Protein AF-A0A9D5RT70-F1 (afdb_monomer_lite)

Radius of gyration: 23.47 Å; chains: 1; bounding box: 45×26×70 Å

Structure (mmCIF, N/CA/C/O backbone):
data_AF-A0A9D5RT70-F1
#
_entry.id   AF-A0A9D5RT70-F1
#
loop_
_atom_site.group_PDB
_atom_site.id
_atom_site.type_symbol
_atom_site.label_atom_id
_atom_site.label_alt_id
_atom_site.label_comp_id
_atom_site.label_asym_id
_atom_site.label_entity_id
_atom_site.label_seq_id
_atom_site.pdbx_PDB_ins_code
_atom_site.Cartn_x
_atom_site.Cartn_y
_atom_site.Cartn_z
_atom_site.occupancy
_atom_site.B_iso_or_equiv
_atom_site.auth_seq_id
_atom_site.auth_comp_id
_atom_site.auth_asym_id
_atom_site.auth_atom_id
_atom_site.pdbx_PDB_model_num
ATOM 1 N N . MET A 1 1 ? 20.066 -14.235 -25.074 1.00 55.31 1 MET A N 1
ATOM 2 C CA . MET A 1 1 ? 19.508 -12.937 -24.618 1.00 55.31 1 MET A CA 1
ATOM 3 C C . MET A 1 1 ? 20.690 -12.002 -24.363 1.00 55.31 1 MET A C 1
ATOM 5 O O . MET A 1 1 ? 21.640 -12.472 -23.758 1.00 55.31 1 MET A O 1
ATOM 9 N N . SER A 1 2 ? 20.705 -10.756 -24.865 1.00 78.69 2 SER A N 1
ATOM 10 C CA . SER A 1 2 ? 21.783 -9.792 -24.524 1.00 78.69 2 SER A CA 1
ATOM 11 C C . SER A 1 2 ? 21.760 -9.532 -23.013 1.00 78.69 2 SER A C 1
ATOM 13 O O . SER A 1 2 ? 20.660 -9.410 -22.471 1.00 78.69 2 SER A O 1
ATOM 15 N N . GLY A 1 3 ? 22.919 -9.436 -22.350 1.00 87.50 3 GLY A N 1
ATOM 16 C CA . GLY A 1 3 ? 23.009 -9.183 -20.902 1.00 87.50 3 GLY A CA 1
ATOM 17 C C . GLY A 1 3 ? 22.241 -7.932 -20.451 1.00 87.50 3 GLY A C 1
ATOM 18 O O . GLY A 1 3 ? 21.639 -7.929 -19.383 1.00 87.50 3 GLY A O 1
ATOM 19 N N . GLU A 1 4 ? 22.137 -6.924 -21.319 1.00 87.19 4 GLU A N 1
ATOM 20 C CA . GLU A 1 4 ? 21.344 -5.707 -21.089 1.00 87.19 4 GLU A CA 1
ATOM 21 C C . GLU A 1 4 ? 19.848 -6.002 -20.886 1.00 87.19 4 GLU A C 1
ATOM 23 O O . GLU A 1 4 ? 19.235 -5.481 -19.959 1.00 87.19 4 GLU A O 1
ATOM 28 N N . LYS A 1 5 ? 19.253 -6.898 -21.693 1.00 90.56 5 LYS A N 1
ATOM 29 C CA . LYS A 1 5 ? 17.827 -7.261 -21.557 1.00 90.56 5 LYS A CA 1
ATOM 30 C C . LYS A 1 5 ? 17.550 -7.991 -20.238 1.00 90.56 5 LYS A C 1
ATOM 32 O O . LYS A 1 5 ? 16.460 -7.856 -19.688 1.00 90.56 5 LYS A O 1
ATOM 37 N N . LEU A 1 6 ? 18.527 -8.754 -19.740 1.00 93.12 6 LEU A N 1
ATOM 38 C CA . LEU A 1 6 ? 18.415 -9.467 -18.468 1.00 93.12 6 LEU A CA 1
ATOM 39 C C . LEU A 1 6 ? 18.398 -8.492 -17.283 1.00 93.12 6 LEU A C 1
ATOM 41 O O . LEU A 1 6 ? 17.551 -8.631 -16.406 1.00 93.12 6 LEU A O 1
ATOM 45 N N . ILE A 1 7 ? 19.279 -7.488 -17.277 1.00 94.69 7 ILE A N 1
ATOM 46 C CA . ILE A 1 7 ? 19.335 -6.475 -16.209 1.00 94.69 7 ILE A CA 1
ATOM 47 C C . ILE A 1 7 ? 18.025 -5.682 -16.142 1.00 94.69 7 ILE A C 1
ATOM 49 O O . ILE A 1 7 ? 17.459 -5.544 -15.059 1.00 94.69 7 ILE A O 1
ATOM 53 N N . ILE A 1 8 ? 17.505 -5.246 -17.293 1.00 95.25 8 ILE A N 1
ATOM 54 C CA . ILE A 1 8 ? 16.233 -4.512 -17.397 1.00 95.25 8 ILE A CA 1
ATOM 55 C C . ILE A 1 8 ? 15.067 -5.338 -16.829 1.00 95.25 8 ILE A C 1
ATOM 57 O O . ILE A 1 8 ? 14.236 -4.829 -16.076 1.00 95.25 8 ILE A O 1
ATOM 61 N N . ALA A 1 9 ? 15.021 -6.639 -17.136 1.00 95.12 9 ALA A N 1
ATOM 62 C CA . ALA A 1 9 ? 14.012 -7.538 -16.579 1.00 95.12 9 ALA A CA 1
ATOM 63 C C . ALA A 1 9 ? 14.156 -7.699 -15.059 1.00 95.12 9 ALA A C 1
ATOM 65 O O . ALA A 1 9 ? 13.167 -7.587 -14.337 1.00 95.12 9 ALA A O 1
ATOM 66 N N . ILE A 1 10 ? 15.376 -7.915 -14.559 1.00 96.12 10 ILE A N 1
ATOM 67 C CA . ILE A 1 10 ? 15.638 -8.040 -13.118 1.00 96.12 10 ILE A CA 1
ATOM 68 C C . ILE A 1 10 ? 15.208 -6.769 -12.380 1.00 96.12 10 ILE A C 1
ATOM 70 O O . ILE A 1 10 ? 14.486 -6.860 -11.390 1.00 96.12 10 ILE A O 1
ATOM 74 N N . GLN A 1 11 ? 15.598 -5.591 -12.871 1.00 95.88 11 GLN A N 1
ATOM 75 C CA . GLN A 1 11 ? 15.225 -4.308 -12.271 1.00 95.88 11 GLN A CA 1
ATOM 76 C C . GLN A 1 11 ? 13.708 -4.127 -12.238 1.00 95.88 11 GLN A C 1
ATOM 78 O O . GLN A 1 11 ? 13.159 -3.822 -11.181 1.00 95.88 11 GLN A O 1
ATOM 83 N N . TYR A 1 12 ? 13.019 -4.406 -13.348 1.00 97.56 12 TYR A N 1
ATOM 84 C CA . TYR A 1 12 ? 11.559 -4.378 -13.400 1.00 97.56 12 TYR A CA 1
ATOM 85 C C . TYR A 1 12 ? 10.926 -5.278 -12.328 1.00 97.56 12 TYR A C 1
ATOM 87 O O . TYR A 1 12 ? 10.066 -4.828 -11.568 1.00 97.56 12 TYR A O 1
ATOM 95 N N . HIS A 1 13 ? 11.377 -6.531 -12.217 1.00 97.50 13 HIS A N 1
ATOM 96 C CA . HIS A 1 13 ? 10.849 -7.472 -11.230 1.00 97.50 13 HIS A CA 1
ATOM 97 C C . HIS A 1 13 ? 11.126 -7.037 -9.787 1.00 97.50 13 HIS A C 1
ATOM 99 O O . HIS A 1 13 ? 10.233 -7.136 -8.944 1.00 97.50 13 HIS A O 1
ATOM 105 N N . LEU A 1 14 ? 12.319 -6.509 -9.501 1.00 97.19 14 LEU A N 1
ATOM 106 C CA . LEU A 1 14 ? 12.658 -5.963 -8.185 1.00 97.19 14 LEU A CA 1
ATOM 107 C C . LEU A 1 14 ? 11.752 -4.780 -7.822 1.00 97.19 14 LEU A C 1
ATOM 109 O O . LEU A 1 14 ? 11.215 -4.735 -6.716 1.00 97.19 14 LEU A O 1
ATOM 113 N N . THR A 1 15 ? 11.521 -3.854 -8.755 1.00 96.44 15 THR A N 1
ATOM 114 C CA . THR A 1 15 ? 10.638 -2.701 -8.535 1.00 96.44 15 THR A CA 1
ATOM 115 C C . THR A 1 15 ? 9.186 -3.123 -8.304 1.00 96.44 15 THR A C 1
ATOM 117 O O . THR A 1 15 ? 8.526 -2.595 -7.410 1.00 96.44 15 THR A O 1
ATOM 120 N N . VAL A 1 16 ? 8.683 -4.102 -9.062 1.00 98.06 16 VAL A N 1
ATOM 121 C CA . VAL A 1 16 ? 7.333 -4.654 -8.855 1.00 98.06 16 VAL A CA 1
ATOM 122 C C . VAL A 1 16 ? 7.221 -5.352 -7.498 1.00 98.06 16 VAL A C 1
ATOM 124 O O . VAL A 1 16 ? 6.218 -5.175 -6.808 1.00 98.06 16 VAL A O 1
ATOM 127 N N . SER A 1 17 ? 8.247 -6.103 -7.092 1.00 97.75 17 SER A N 1
ATOM 128 C CA . SER A 1 17 ? 8.297 -6.754 -5.779 1.00 97.75 17 SER A CA 1
ATOM 129 C C . S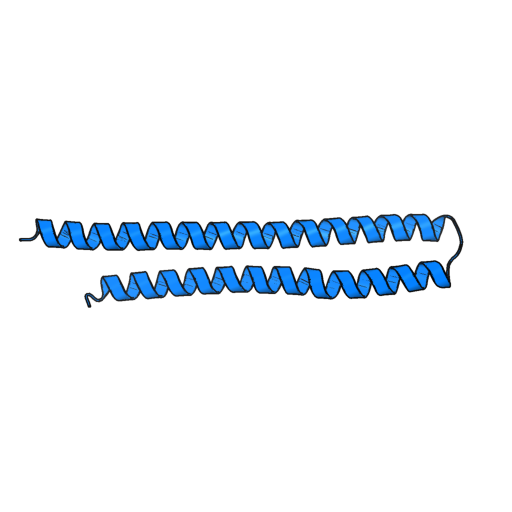ER A 1 17 ? 8.234 -5.732 -4.640 1.00 97.75 17 SER A C 1
ATOM 131 O O . SER A 1 17 ? 7.403 -5.856 -3.742 1.00 97.75 17 SER A O 1
ATOM 133 N N . LEU A 1 18 ? 9.017 -4.652 -4.728 1.00 95.25 18 LEU A N 1
ATOM 134 C CA . LEU A 1 18 ? 8.987 -3.565 -3.746 1.00 95.25 18 LEU A CA 1
ATOM 135 C C . LEU A 1 18 ? 7.606 -2.893 -3.665 1.00 95.25 18 LEU A C 1
ATOM 137 O O . LEU A 1 18 ? 7.112 -2.601 -2.577 1.00 95.25 18 LEU A O 1
ATOM 141 N N . ALA A 1 19 ? 6.945 -2.684 -4.806 1.00 97.56 19 ALA A N 1
ATOM 142 C CA . ALA A 1 19 ? 5.585 -2.154 -4.824 1.00 97.56 19 ALA A CA 1
ATOM 143 C C . ALA A 1 19 ? 4.580 -3.103 -4.144 1.00 97.56 19 ALA A C 1
ATOM 145 O O . ALA A 1 19 ? 3.676 -2.642 -3.452 1.00 97.56 19 ALA A O 1
ATOM 146 N N . ASN A 1 20 ? 4.740 -4.420 -4.292 1.00 97.44 20 ASN A N 1
ATOM 147 C CA . ASN A 1 20 ? 3.892 -5.388 -3.595 1.00 97.44 20 ASN A CA 1
ATOM 148 C C . ASN A 1 20 ? 4.099 -5.345 -2.071 1.00 97.44 20 ASN A C 1
ATOM 150 O O . ASN A 1 20 ? 3.114 -5.373 -1.340 1.00 97.44 20 ASN A O 1
ATOM 154 N N . GLN A 1 21 ? 5.330 -5.154 -1.587 1.00 97.25 21 GLN A N 1
ATOM 155 C CA . GLN A 1 21 ? 5.599 -4.990 -0.148 1.00 97.25 21 GLN A CA 1
ATOM 156 C C . GLN A 1 21 ? 4.895 -3.761 0.451 1.00 97.25 21 GLN A C 1
ATOM 158 O O . GLN A 1 21 ? 4.424 -3.795 1.590 1.00 97.25 21 GLN A O 1
ATOM 163 N N . LEU A 1 22 ? 4.757 -2.672 -0.317 1.00 94.81 22 LEU A N 1
ATOM 164 C CA . LEU A 1 22 ? 3.959 -1.513 0.105 1.00 94.81 22 LEU A CA 1
ATOM 165 C C . LEU A 1 22 ? 2.467 -1.853 0.232 1.00 94.81 22 LEU A C 1
ATOM 167 O O . LEU A 1 22 ? 1.805 -1.366 1.147 1.00 94.81 22 LEU A O 1
ATOM 171 N N . ILE A 1 23 ? 1.935 -2.694 -0.660 1.00 96.69 23 ILE A N 1
ATOM 172 C CA . ILE A 1 23 ? 0.537 -3.153 -0.610 1.00 96.69 23 ILE A CA 1
ATOM 173 C C . ILE A 1 23 ? 0.307 -4.059 0.603 1.00 96.69 23 ILE A C 1
ATOM 175 O O . ILE A 1 23 ? -0.705 -3.914 1.293 1.00 96.69 23 ILE A O 1
ATOM 179 N N . GLU A 1 24 ? 1.243 -4.963 0.882 1.00 96.25 24 GLU A N 1
ATOM 180 C CA . GLU A 1 24 ? 1.216 -5.821 2.070 1.00 96.25 24 GLU A CA 1
ATOM 181 C C . GLU A 1 24 ? 1.254 -4.982 3.348 1.00 96.25 24 GLU A C 1
ATOM 183 O O . GLU A 1 24 ? 0.396 -5.147 4.213 1.00 96.25 24 GLU A O 1
ATOM 188 N N . THR A 1 25 ? 2.157 -4.001 3.424 1.00 94.69 25 THR A N 1
ATOM 189 C CA . THR A 1 25 ? 2.247 -3.065 4.557 1.00 94.69 25 THR A CA 1
ATOM 190 C C . THR A 1 25 ? 0.941 -2.293 4.754 1.00 94.69 25 THR A C 1
ATOM 192 O O . THR A 1 25 ? 0.431 -2.206 5.870 1.00 94.69 25 THR A O 1
ATOM 195 N N . ALA A 1 26 ? 0.356 -1.769 3.673 1.00 94.62 26 ALA A N 1
ATOM 196 C CA . ALA A 1 26 ? -0.926 -1.070 3.730 1.00 94.62 26 ALA A CA 1
ATOM 197 C C . ALA A 1 26 ? -2.053 -1.969 4.262 1.00 94.62 26 ALA A C 1
ATOM 199 O O . ALA A 1 26 ? -2.888 -1.522 5.046 1.00 94.62 26 ALA A O 1
ATOM 200 N N . SER A 1 27 ? -2.062 -3.236 3.845 1.00 94.06 27 SER A N 1
ATOM 201 C CA . SER A 1 27 ? -3.078 -4.211 4.245 1.00 94.06 27 SER A CA 1
ATOM 202 C C . SER A 1 27 ? -2.895 -4.667 5.693 1.00 94.06 27 SER A C 1
ATOM 204 O O . SER A 1 27 ? -3.882 -4.793 6.410 1.00 94.06 27 SER A O 1
ATOM 206 N N . GLY A 1 28 ? -1.653 -4.837 6.152 1.00 91.75 28 GLY A N 1
ATOM 207 C CA . GLY A 1 28 ? -1.350 -5.150 7.549 1.00 91.75 28 GLY A CA 1
ATOM 208 C C . GLY A 1 28 ? -1.788 -4.036 8.499 1.00 91.75 28 GLY A C 1
ATOM 209 O O . GLY A 1 28 ? -2.443 -4.303 9.503 1.00 91.75 28 GLY A O 1
ATOM 210 N N . ILE A 1 29 ? -1.504 -2.779 8.146 1.00 88.50 29 ILE A N 1
ATOM 211 C CA . ILE A 1 29 ? -1.904 -1.618 8.951 1.00 88.50 29 ILE A CA 1
ATOM 212 C C . ILE A 1 29 ? -3.437 -1.495 9.031 1.00 88.50 29 ILE A C 1
ATOM 214 O O . ILE A 1 29 ? -3.966 -1.227 10.107 1.00 88.50 29 ILE A O 1
ATOM 218 N N . GLU A 1 30 ? -4.169 -1.712 7.932 1.00 89.94 30 GLU A N 1
ATOM 219 C CA . GLU A 1 30 ? -5.642 -1.719 7.962 1.00 89.94 30 GLU A CA 1
ATOM 220 C C . GLU A 1 30 ? -6.218 -2.896 8.760 1.00 89.94 30 GLU A C 1
ATOM 222 O O . GLU A 1 30 ? -7.174 -2.712 9.515 1.00 89.94 30 GLU A O 1
ATOM 227 N N . GLY A 1 31 ? -5.646 -4.093 8.614 1.00 85.81 31 GLY A N 1
ATOM 228 C CA . GLY A 1 31 ? -6.117 -5.297 9.298 1.00 85.81 31 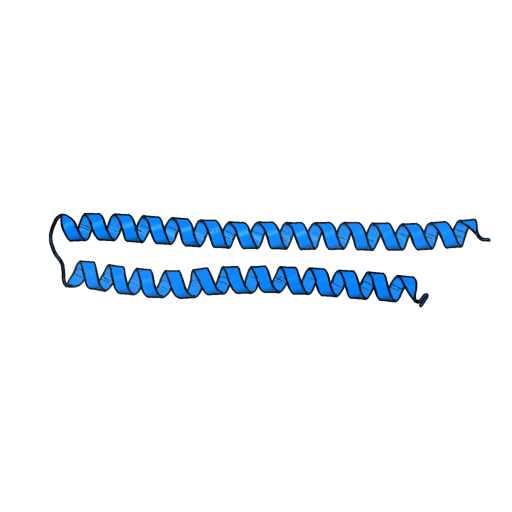GLY A CA 1
ATOM 229 C C . GLY A 1 31 ? -5.981 -5.200 10.816 1.00 85.81 31 GLY A C 1
ATOM 230 O O . GLY A 1 31 ? -6.961 -5.391 11.529 1.00 85.81 31 GLY A O 1
ATOM 231 N N . VAL A 1 32 ? -4.792 -4.832 11.309 1.00 80.81 32 VAL A N 1
ATOM 232 C CA . VAL A 1 32 ? -4.546 -4.655 12.753 1.00 80.81 32 VAL A CA 1
ATOM 233 C C . VAL A 1 32 ? -5.402 -3.519 13.303 1.00 80.81 32 VAL A C 1
ATOM 235 O O . VAL A 1 32 ? -6.086 -3.677 14.311 1.00 80.81 32 VAL A O 1
ATOM 238 N N . SER A 1 33 ? -5.428 -2.384 12.601 1.00 82.12 33 SER A N 1
ATOM 239 C CA . SER A 1 33 ? -6.156 -1.216 13.077 1.00 82.12 33 SER A CA 1
ATOM 240 C C . SER A 1 33 ? -7.662 -1.422 13.129 1.00 82.12 33 SER A C 1
ATOM 242 O O . SER A 1 33 ? -8.280 -0.870 14.028 1.00 82.12 33 SER A O 1
ATOM 244 N N . SER A 1 34 ? -8.272 -2.125 12.173 1.00 84.00 34 SER A N 1
ATOM 245 C CA . SER A 1 34 ? -9.731 -2.298 12.159 1.00 84.00 34 SER A CA 1
ATOM 246 C C . SER A 1 34 ? -10.203 -3.172 13.320 1.00 84.00 34 SER A C 1
ATOM 248 O O . SER A 1 34 ? -11.093 -2.754 14.058 1.00 84.00 34 SER A O 1
ATOM 250 N N . GLY A 1 35 ? -9.548 -4.316 13.546 1.00 87.75 35 GLY A N 1
ATOM 251 C CA . GLY A 1 35 ? -9.894 -5.228 14.640 1.00 87.75 35 GLY A CA 1
ATOM 252 C C . GLY A 1 35 ? -9.723 -4.597 16.024 1.00 87.75 35 GLY A C 1
ATOM 253 O O . GLY A 1 35 ? -10.662 -4.586 16.817 1.00 87.75 35 GLY A O 1
ATOM 254 N N . GLU A 1 36 ? -8.558 -4.001 16.298 1.00 87.25 36 GLU A N 1
ATOM 255 C CA . GLU A 1 36 ? -8.271 -3.405 17.613 1.00 87.25 36 GLU A CA 1
ATOM 256 C C . GLU A 1 36 ? -9.154 -2.181 17.911 1.00 87.25 36 GLU A C 1
ATOM 258 O O . GLU A 1 36 ? -9.595 -1.977 19.048 1.00 87.25 36 GLU A O 1
ATOM 263 N N . ILE A 1 37 ? -9.447 -1.358 16.896 1.00 89.19 37 ILE A N 1
ATOM 264 C CA . ILE A 1 37 ? -10.335 -0.196 17.044 1.00 89.19 37 ILE A CA 1
ATOM 265 C C . ILE A 1 37 ? -11.769 -0.641 17.312 1.00 89.19 37 ILE A C 1
ATOM 267 O O . ILE A 1 37 ? -12.442 -0.042 18.153 1.00 89.19 37 ILE A O 1
ATOM 271 N N . GLU A 1 38 ? -12.252 -1.670 16.620 1.00 89.12 38 GLU A N 1
ATOM 272 C CA . GLU A 1 38 ? -13.603 -2.185 16.822 1.00 89.12 38 GLU A CA 1
ATOM 273 C C . GLU A 1 38 ? -13.768 -2.799 18.219 1.00 89.12 38 GLU A C 1
ATOM 275 O O . GLU A 1 38 ? -14.718 -2.466 18.932 1.00 89.12 38 GLU A O 1
ATOM 280 N N . GLU A 1 39 ? -12.802 -3.599 18.671 1.00 90.94 39 GLU A N 1
ATOM 281 C CA . GLU A 1 39 ? -12.801 -4.172 20.020 1.00 90.94 39 GLU A CA 1
ATOM 282 C C . GLU A 1 39 ? -12.760 -3.085 21.107 1.00 90.94 39 GLU A C 1
ATOM 284 O O . GLU A 1 39 ? -13.540 -3.109 22.070 1.00 90.94 39 GLU A O 1
ATOM 289 N N . THR A 1 40 ? -11.911 -2.070 20.919 1.00 88.31 40 THR A N 1
ATOM 290 C CA . THR A 1 40 ? -11.818 -0.921 21.830 1.00 88.31 40 THR A CA 1
ATOM 291 C C . THR A 1 40 ? -13.137 -0.149 21.879 1.00 88.31 40 THR A C 1
ATOM 293 O O . THR A 1 40 ? -13.620 0.202 22.957 1.00 88.31 40 THR A O 1
ATOM 296 N N . ARG A 1 41 ? -13.761 0.100 20.721 1.00 89.75 41 ARG A N 1
ATOM 297 C CA . ARG A 1 41 ? -15.059 0.780 20.615 1.00 89.75 41 ARG A CA 1
ATOM 298 C C . ARG A 1 41 ? -16.147 0.025 21.373 1.00 89.75 41 ARG A C 1
ATOM 300 O O . ARG A 1 41 ? -16.888 0.641 22.138 1.00 89.75 41 ARG A O 1
ATOM 307 N N . ASN A 1 42 ? -16.222 -1.290 21.185 1.00 89.50 42 ASN A N 1
ATOM 308 C CA . ASN A 1 42 ? -17.206 -2.143 21.847 1.00 89.50 42 ASN A CA 1
ATOM 309 C C . ASN A 1 42 ? -17.015 -2.137 23.369 1.00 89.50 42 ASN A C 1
ATOM 311 O O . ASN A 1 42 ? -17.983 -1.963 24.108 1.00 89.50 42 ASN A O 1
ATOM 315 N N . SER A 1 43 ? -15.766 -2.219 23.832 1.00 89.44 43 SER A N 1
ATOM 316 C CA . SER A 1 43 ? -15.425 -2.171 25.259 1.00 89.44 43 SER A CA 1
ATOM 317 C C . SER A 1 43 ? -15.809 -0.838 25.910 1.00 89.44 43 SER A C 1
ATOM 319 O O . SER A 1 43 ? -16.366 -0.814 27.008 1.00 89.44 43 SER A O 1
ATOM 321 N N . ILE A 1 44 ? -15.566 0.284 25.226 1.00 87.69 44 ILE A N 1
ATOM 322 C CA . ILE A 1 44 ? -15.934 1.617 25.724 1.00 87.69 44 ILE A CA 1
ATOM 323 C C . ILE A 1 44 ? -17.452 1.770 25.800 1.00 87.69 44 ILE A C 1
ATOM 325 O O . ILE A 1 44 ? -17.958 2.226 26.823 1.00 87.69 44 ILE A O 1
ATOM 329 N N . ASN A 1 45 ? -18.176 1.357 24.758 1.00 85.31 45 ASN A N 1
ATOM 330 C CA . ASN A 1 45 ? -19.637 1.426 24.735 1.00 85.31 45 ASN A CA 1
ATOM 331 C C . ASN A 1 45 ? -20.286 0.552 25.820 1.00 85.31 45 ASN A C 1
ATOM 333 O O . ASN A 1 45 ? -21.328 0.921 26.351 1.00 85.31 45 ASN A O 1
ATOM 337 N N . ALA A 1 46 ? -19.684 -0.594 26.151 1.00 86.19 46 ALA A N 1
ATOM 338 C CA . ALA A 1 46 ? -20.214 -1.511 27.157 1.00 86.19 46 ALA A CA 1
ATOM 339 C C . ALA A 1 46 ? -19.955 -1.042 28.600 1.00 86.19 46 ALA A C 1
ATOM 341 O O . ALA A 1 46 ? -20.804 -1.228 29.470 1.00 86.19 46 ALA A O 1
ATOM 342 N N . CYS A 1 47 ? -18.788 -0.445 28.861 1.00 83.94 47 CYS A N 1
ATOM 343 C CA . CYS A 1 47 ? -18.306 -0.217 30.227 1.00 83.94 47 CYS A CA 1
ATOM 344 C C . CYS A 1 47 ? -18.262 1.259 30.644 1.00 83.94 47 CYS A C 1
ATOM 346 O O . CYS A 1 47 ? -18.187 1.541 31.840 1.00 83.94 47 CYS A O 1
ATOM 348 N N . TRP A 1 48 ? -18.283 2.210 29.700 1.00 79.94 48 TRP A N 1
ATOM 349 C CA . TRP A 1 48 ? -18.056 3.624 29.999 1.00 79.94 48 TRP A CA 1
ATOM 350 C C . TRP A 1 48 ? -19.130 4.549 29.415 1.00 79.94 48 TRP A C 1
ATOM 352 O O . TRP A 1 48 ? -19.086 4.974 28.260 1.00 79.94 48 TRP A O 1
ATOM 362 N N . ASN A 1 49 ? -20.065 4.945 30.281 1.00 76.44 49 ASN A N 1
ATOM 363 C CA . ASN A 1 49 ? -21.124 5.901 29.965 1.00 76.44 49 ASN A CA 1
ATOM 364 C C . ASN A 1 49 ? -20.737 7.324 30.422 1.00 76.44 49 ASN A C 1
ATOM 366 O O . ASN A 1 49 ? -20.349 7.516 31.574 1.00 76.44 49 ASN A O 1
ATOM 370 N N . GLY A 1 50 ? -20.840 8.318 29.528 1.00 83.31 50 GLY A N 1
ATOM 371 C CA . GLY A 1 50 ? -20.648 9.749 29.830 1.00 83.31 50 GLY A CA 1
ATOM 372 C C . GLY A 1 50 ? -19.908 10.542 28.739 1.00 83.31 50 GLY A C 1
ATOM 373 O O . GLY A 1 50 ? -19.311 9.974 27.832 1.00 83.31 50 GLY A O 1
ATOM 374 N N . ASP A 1 51 ? -19.887 11.874 28.837 1.00 80.19 51 ASP A N 1
ATOM 375 C CA . ASP A 1 51 ? -19.332 12.771 27.798 1.00 80.19 51 ASP A CA 1
ATOM 376 C C . ASP A 1 51 ? -17.868 12.485 27.417 1.00 80.19 51 ASP A C 1
ATOM 378 O O . ASP A 1 51 ? -17.433 12.715 26.285 1.00 80.19 51 ASP A O 1
ATOM 382 N N . ASN A 1 52 ? -17.072 11.980 28.362 1.00 83.81 52 ASN A N 1
ATOM 383 C CA . ASN A 1 52 ? -15.671 11.650 28.108 1.00 83.81 52 ASN A CA 1
ATOM 384 C C . ASN A 1 52 ? -15.506 10.403 27.228 1.00 83.81 52 ASN A C 1
ATOM 386 O O . ASN A 1 52 ? -14.571 10.371 26.422 1.00 83.81 52 ASN A O 1
ATOM 390 N N . SER A 1 53 ? -16.414 9.425 27.317 1.00 88.50 53 SER A N 1
ATOM 391 C CA . SER A 1 53 ? -16.375 8.255 26.437 1.00 88.50 53 SER A CA 1
ATOM 392 C C . SER A 1 53 ? -16.709 8.653 25.000 1.00 88.50 53 SER A C 1
ATOM 394 O O . SER A 1 53 ? -15.982 8.279 24.082 1.00 88.50 53 SER A O 1
ATOM 396 N N . GLN A 1 54 ? -17.684 9.547 24.797 1.00 88.12 54 GLN A N 1
ATOM 397 C CA . GLN A 1 54 ? -17.987 10.122 23.479 1.00 88.12 54 GLN A CA 1
ATOM 398 C C . GLN A 1 54 ? -16.786 10.854 22.859 1.00 88.12 54 GLN A C 1
ATOM 400 O O . GLN A 1 54 ? -16.461 10.645 21.687 1.00 88.12 54 GLN A O 1
ATOM 405 N N . LYS A 1 55 ? -16.073 11.679 23.639 1.00 90.00 55 LYS A N 1
ATOM 406 C CA . LYS A 1 55 ? -14.853 12.363 23.164 1.00 90.00 55 LYS A CA 1
ATOM 407 C C . LYS A 1 55 ? -13.752 11.379 22.774 1.00 90.00 55 LYS A C 1
ATOM 409 O O . LYS A 1 55 ? -13.025 11.625 21.809 1.00 90.00 55 LYS A O 1
ATOM 414 N N . TYR A 1 56 ? -13.604 10.283 23.515 1.00 90.00 56 TYR A N 1
ATOM 415 C CA . TYR A 1 56 ? -12.629 9.250 23.185 1.00 90.00 56 TYR A CA 1
ATOM 416 C C . TYR A 1 56 ? -13.016 8.504 21.903 1.00 90.00 56 TYR A C 1
ATOM 418 O O . TYR A 1 56 ? -12.183 8.367 21.010 1.00 90.00 56 TYR A O 1
ATOM 426 N N . LEU A 1 57 ? -14.286 8.115 21.755 1.00 90.38 57 LEU A N 1
ATOM 427 C CA . LEU A 1 57 ? -14.816 7.489 20.539 1.00 90.38 57 LEU A CA 1
ATOM 428 C C . LEU A 1 57 ? -14.595 8.364 19.297 1.00 90.38 57 LEU A C 1
ATOM 430 O O . LEU A 1 57 ? -14.205 7.861 18.245 1.00 90.38 57 LEU A O 1
ATOM 434 N N . TYR A 1 58 ? -14.753 9.684 19.424 1.00 9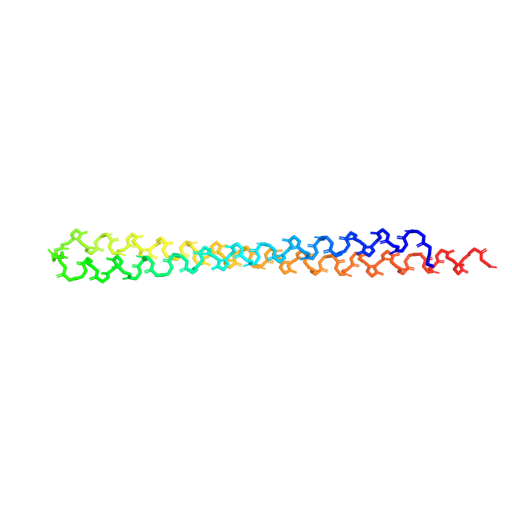1.62 58 TYR A N 1
ATOM 435 C CA . TYR A 1 58 ? -14.444 10.620 18.341 1.00 91.62 58 TYR A CA 1
ATOM 436 C C . TYR A 1 58 ? -12.960 10.589 17.936 1.00 91.62 58 TYR A C 1
ATOM 438 O O . TYR A 1 58 ? -12.627 10.551 16.746 1.00 91.62 58 TYR A O 1
ATOM 446 N N . LYS A 1 59 ? -12.045 10.577 18.916 1.00 92.31 59 LYS A N 1
ATOM 447 C CA . LYS A 1 59 ? -10.602 10.447 18.653 1.00 92.31 59 LYS A CA 1
ATOM 448 C C . LYS A 1 59 ? -10.271 9.107 17.999 1.00 92.31 59 LYS A C 1
ATOM 450 O O . LYS A 1 59 ? -9.465 9.080 17.073 1.00 92.31 59 LYS A O 1
ATOM 455 N N . LEU A 1 60 ? -10.917 8.032 18.444 1.00 91.56 60 LEU A N 1
ATOM 456 C CA . LEU A 1 60 ? -10.763 6.690 17.892 1.00 91.56 60 LEU A CA 1
ATOM 457 C C . LEU A 1 60 ? -11.186 6.644 16.413 1.00 91.56 60 LEU A C 1
ATOM 459 O O . LEU A 1 60 ? -10.421 6.195 15.568 1.00 91.56 60 LEU A O 1
ATOM 463 N N . ASN A 1 61 ? -12.347 7.214 16.076 1.00 91.00 61 ASN A N 1
ATOM 464 C CA . ASN A 1 61 ? -12.823 7.327 14.692 1.00 91.00 61 ASN A CA 1
ATOM 465 C C . ASN A 1 61 ? -11.892 8.191 13.818 1.00 91.00 61 ASN A C 1
ATOM 467 O O . ASN A 1 61 ? -11.631 7.898 12.649 1.00 91.00 61 ASN A O 1
ATOM 471 N N . THR A 1 62 ? -11.337 9.260 14.397 1.00 93.50 62 THR A N 1
ATOM 472 C CA . THR A 1 62 ? -10.334 10.092 13.715 1.00 93.50 62 THR A CA 1
ATOM 473 C C . THR A 1 62 ? -9.063 9.294 13.411 1.00 93.50 62 THR A C 1
ATOM 475 O O . THR A 1 62 ? -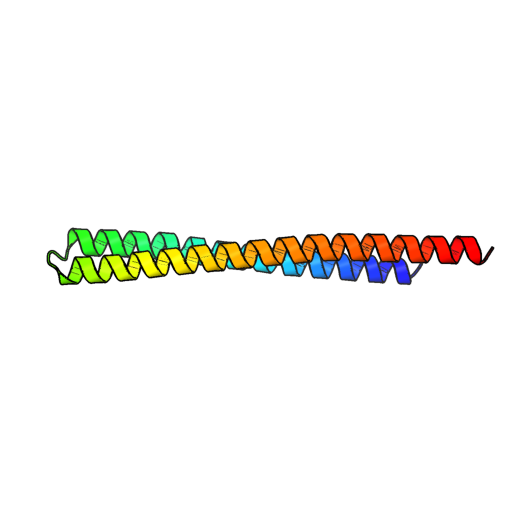8.480 9.449 12.336 1.00 93.50 62 THR A O 1
ATOM 478 N N . LEU A 1 63 ? -8.617 8.450 14.345 1.00 91.69 63 LEU A N 1
ATOM 479 C CA . LEU A 1 63 ? -7.460 7.578 14.158 1.00 91.69 63 LEU A CA 1
ATOM 480 C C . LEU A 1 63 ? -7.719 6.538 13.062 1.00 91.69 63 LEU A C 1
ATOM 482 O O . LEU A 1 63 ? -6.903 6.432 12.149 1.00 91.69 63 LEU A O 1
ATOM 486 N N . GLU A 1 64 ? -8.869 5.861 13.100 1.00 91.81 64 GLU A N 1
ATOM 487 C CA . GLU A 1 64 ? -9.302 4.913 12.064 1.00 91.81 64 GLU A CA 1
ATOM 488 C C . GLU A 1 64 ? -9.255 5.560 10.675 1.00 91.81 64 GLU A C 1
ATOM 490 O O . GLU A 1 64 ? -8.583 5.075 9.766 1.00 91.81 64 GLU A O 1
ATOM 495 N N . THR A 1 65 ? -9.861 6.743 10.541 1.00 93.06 65 THR A N 1
ATOM 496 C CA . THR A 1 65 ? -9.883 7.500 9.283 1.00 93.06 65 THR A CA 1
ATOM 497 C C . THR A 1 65 ? -8.473 7.811 8.771 1.00 93.06 65 THR A C 1
ATOM 499 O O . THR A 1 65 ? -8.197 7.677 7.573 1.00 93.06 65 THR A O 1
ATOM 502 N N . LYS A 1 66 ? -7.558 8.226 9.658 1.00 93.56 66 LYS A N 1
ATOM 503 C CA . LYS A 1 66 ? -6.159 8.502 9.295 1.00 93.56 66 LYS A CA 1
ATOM 504 C C . LYS A 1 66 ? -5.445 7.240 8.831 1.00 93.56 66 LYS A C 1
ATOM 506 O O . LYS A 1 66 ? -4.732 7.287 7.831 1.00 93.56 66 LYS A O 1
ATOM 511 N N . ILE A 1 67 ? -5.658 6.124 9.520 1.00 92.62 67 ILE A N 1
ATOM 512 C CA . ILE A 1 67 ? -5.048 4.842 9.180 1.00 92.62 67 ILE A CA 1
ATOM 513 C C . ILE A 1 67 ? -5.519 4.371 7.802 1.00 92.62 67 ILE A C 1
ATOM 515 O O . ILE A 1 67 ? -4.686 4.130 6.926 1.00 92.62 67 ILE A O 1
ATOM 519 N N . THR A 1 68 ? -6.830 4.353 7.557 1.00 92.75 68 THR A N 1
ATOM 520 C CA . THR A 1 68 ? -7.389 3.996 6.246 1.00 92.75 68 THR A CA 1
ATOM 521 C C . THR A 1 68 ? -6.891 4.936 5.144 1.00 92.75 68 THR A C 1
ATOM 523 O O . THR A 1 68 ? -6.585 4.508 4.031 1.00 92.75 68 THR A O 1
ATOM 526 N N . THR A 1 69 ? -6.770 6.234 5.432 1.00 94.75 69 THR A N 1
ATOM 527 C CA . THR A 1 69 ? -6.245 7.212 4.466 1.00 94.75 69 THR A CA 1
ATOM 528 C C . THR A 1 69 ? -4.786 6.925 4.115 1.00 94.75 69 THR A C 1
ATOM 530 O O . THR A 1 69 ? -4.434 6.903 2.934 1.00 94.75 69 THR A O 1
ATOM 533 N N . ASN A 1 70 ? -3.948 6.648 5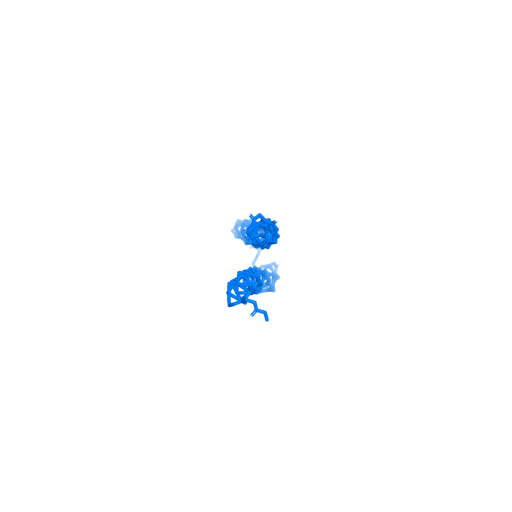.114 1.00 93.62 70 ASN A N 1
ATOM 534 C CA . ASN A 1 70 ? -2.537 6.337 4.909 1.00 93.62 70 ASN A CA 1
ATOM 535 C C . ASN A 1 70 ? -2.356 5.035 4.119 1.00 93.62 70 ASN A C 1
ATOM 537 O O . ASN A 1 70 ? -1.586 5.006 3.160 1.00 93.62 70 ASN A O 1
ATOM 541 N N . ALA A 1 71 ? -3.112 3.987 4.449 1.00 95.12 71 ALA A N 1
ATOM 542 C CA . ALA A 1 71 ? -3.080 2.722 3.720 1.00 95.12 71 ALA A CA 1
ATOM 543 C C . ALA A 1 71 ? -3.510 2.882 2.251 1.00 95.12 71 ALA A C 1
ATOM 545 O O . ALA A 1 71 ? -2.839 2.390 1.340 1.00 95.12 71 ALA A O 1
ATOM 546 N N . ARG A 1 72 ? -4.571 3.654 1.976 1.00 95.19 72 ARG A N 1
ATOM 547 C CA . ARG A 1 72 ? -4.946 4.021 0.597 1.00 95.19 72 ARG A CA 1
ATOM 548 C C . ARG A 1 72 ? -3.836 4.794 -0.118 1.00 95.19 72 ARG A C 1
ATOM 550 O O . ARG A 1 72 ? -3.610 4.558 -1.304 1.00 95.19 72 ARG A O 1
ATOM 557 N N . GLY A 1 73 ? -3.145 5.692 0.583 1.00 96.25 73 GLY A N 1
ATOM 558 C CA . GLY A 1 73 ? -1.980 6.411 0.064 1.00 96.25 73 GLY A CA 1
ATOM 559 C C . GLY A 1 73 ? -0.857 5.463 -0.361 1.00 96.25 73 GLY A C 1
ATOM 560 O O . GLY A 1 73 ? -0.390 5.542 -1.495 1.00 96.25 73 GLY A O 1
ATOM 561 N N . LEU A 1 74 ? -0.498 4.507 0.499 1.00 96.12 74 LEU A N 1
ATOM 562 C CA . LEU A 1 74 ? 0.508 3.482 0.201 1.00 96.12 74 LEU A CA 1
ATOM 563 C C . LEU A 1 74 ? 0.138 2.657 -1.039 1.00 96.12 74 LEU A C 1
ATOM 565 O O . LEU A 1 74 ? 0.975 2.474 -1.923 1.00 96.12 74 LEU A O 1
ATOM 569 N N . ARG A 1 75 ? -1.127 2.227 -1.158 1.00 97.19 75 ARG A N 1
ATOM 570 C CA . ARG A 1 75 ? -1.609 1.491 -2.342 1.00 97.19 75 ARG A CA 1
ATOM 571 C C . ARG A 1 75 ? -1.506 2.318 -3.623 1.00 97.19 75 ARG A C 1
ATOM 573 O O . ARG A 1 75 ? -1.040 1.812 -4.638 1.00 97.19 75 ARG A O 1
ATOM 580 N N . ARG A 1 76 ? -1.885 3.599 -3.585 1.00 97.38 76 ARG A N 1
ATOM 581 C CA . ARG A 1 76 ? -1.755 4.500 -4.748 1.00 97.38 76 ARG A CA 1
ATOM 582 C C . ARG A 1 76 ? -0.298 4.678 -5.174 1.00 97.38 76 ARG A C 1
ATOM 584 O O . ARG A 1 76 ? -0.004 4.640 -6.370 1.00 97.38 76 ARG A O 1
ATOM 591 N N . SER A 1 77 ? 0.612 4.834 -4.213 1.00 96.81 77 SER A N 1
ATOM 592 C CA . SER A 1 77 ? 2.049 4.919 -4.489 1.00 96.81 77 SER A CA 1
ATOM 593 C C . SER A 1 77 ? 2.574 3.630 -5.123 1.00 96.81 77 SER A C 1
ATOM 595 O O . SER A 1 77 ? 3.283 3.693 -6.125 1.00 96.81 77 SER A O 1
ATOM 597 N N . ALA A 1 78 ? 2.173 2.463 -4.611 1.00 97.75 78 ALA A N 1
ATOM 598 C CA . ALA A 1 78 ? 2.545 1.168 -5.177 1.00 97.75 78 ALA A CA 1
ATOM 599 C C . ALA A 1 78 ? 2.075 0.996 -6.634 1.00 97.75 78 ALA A C 1
ATOM 601 O O . ALA A 1 78 ? 2.860 0.599 -7.495 1.00 97.75 78 ALA A O 1
ATOM 602 N N . GLU A 1 79 ? 0.824 1.350 -6.937 1.00 97.69 79 GLU A N 1
ATOM 603 C CA . GLU A 1 79 ? 0.287 1.286 -8.305 1.00 97.69 79 GLU A CA 1
ATOM 604 C C . GLU A 1 79 ? 0.998 2.254 -9.261 1.00 97.69 79 GLU A C 1
ATOM 606 O O . GLU A 1 79 ? 1.290 1.920 -10.415 1.00 97.69 79 GLU A O 1
ATOM 611 N N . THR A 1 80 ? 1.362 3.438 -8.764 1.00 97.94 80 THR A N 1
ATOM 612 C CA . THR A 1 80 ? 2.164 4.404 -9.527 1.00 97.94 80 THR A CA 1
ATOM 613 C C . THR A 1 80 ? 3.539 3.825 -9.859 1.00 97.94 80 THR A C 1
ATOM 615 O O . THR A 1 80 ? 3.955 3.857 -11.019 1.00 97.94 80 THR A O 1
ATOM 618 N N . ILE A 1 81 ? 4.213 3.216 -8.878 1.00 96.69 81 ILE A N 1
ATOM 619 C CA . ILE A 1 81 ? 5.518 2.564 -9.062 1.00 96.69 81 ILE A CA 1
ATOM 620 C C . ILE A 1 81 ? 5.428 1.439 -10.101 1.00 96.69 81 ILE A C 1
ATOM 622 O O . ILE A 1 81 ? 6.245 1.394 -11.020 1.00 96.69 81 ILE A O 1
ATOM 626 N N . LYS A 1 82 ? 4.417 0.563 -10.014 1.00 97.75 82 LYS A N 1
ATOM 627 C CA . LYS A 1 82 ? 4.194 -0.518 -10.995 1.00 97.75 82 LYS A CA 1
ATOM 628 C C . LYS A 1 82 ? 4.006 0.017 -12.411 1.00 97.75 82 LYS A C 1
ATOM 630 O O . LYS A 1 82 ? 4.595 -0.504 -13.361 1.00 97.75 82 LYS A O 1
ATOM 635 N N . THR A 1 83 ? 3.208 1.073 -12.546 1.00 98.00 83 THR A N 1
ATOM 636 C CA . THR A 1 83 ? 2.945 1.720 -13.835 1.00 98.00 83 THR A CA 1
ATOM 637 C C . THR A 1 83 ? 4.229 2.295 -14.430 1.00 98.00 83 THR A C 1
ATOM 639 O O . THR A 1 83 ? 4.541 2.044 -15.597 1.00 98.00 83 THR A O 1
ATOM 642 N N . MET A 1 84 ? 5.011 3.016 -13.621 1.00 96.75 84 MET A N 1
ATOM 643 C CA . MET A 1 84 ? 6.298 3.576 -14.036 1.00 96.75 84 MET A CA 1
ATOM 644 C C . MET A 1 84 ? 7.292 2.483 -14.431 1.00 96.75 84 MET A C 1
ATOM 646 O O . MET A 1 84 ? 7.886 2.573 -15.504 1.00 96.75 84 MET A O 1
ATOM 650 N N . ALA A 1 85 ? 7.413 1.419 -13.634 1.00 96.25 85 ALA A N 1
ATOM 651 C CA . ALA A 1 85 ? 8.284 0.286 -13.932 1.00 96.25 85 ALA A CA 1
ATOM 652 C C . ALA A 1 85 ? 7.935 -0.350 -15.287 1.00 96.25 85 ALA A C 1
ATOM 654 O O . ALA A 1 85 ? 8.817 -0.591 -16.108 1.00 96.25 85 ALA A O 1
ATOM 655 N N . GLY A 1 86 ? 6.643 -0.559 -15.567 1.00 97.50 86 GLY A N 1
ATOM 656 C CA . GLY A 1 86 ? 6.192 -1.103 -16.850 1.00 97.50 86 GLY A CA 1
ATOM 657 C C . GLY A 1 86 ? 6.469 -0.171 -18.034 1.00 97.50 86 GLY A C 1
ATOM 658 O O . GLY A 1 86 ? 6.811 -0.639 -19.121 1.00 97.50 86 GLY A O 1
ATOM 659 N N . ASN A 1 87 ? 6.341 1.143 -17.837 1.00 97.75 87 ASN A N 1
ATOM 660 C CA . ASN A 1 87 ? 6.674 2.139 -18.857 1.00 97.75 87 ASN A CA 1
ATOM 661 C C . ASN A 1 87 ? 8.173 2.142 -19.179 1.00 97.75 87 ASN A C 1
ATOM 663 O O . ASN A 1 87 ? 8.529 2.080 -20.356 1.00 97.75 87 ASN A O 1
ATOM 667 N N . ILE A 1 88 ? 9.025 2.166 -18.150 1.00 96.12 88 ILE A N 1
ATOM 668 C CA . ILE A 1 88 ? 10.488 2.163 -18.288 1.00 96.12 88 ILE A CA 1
ATOM 669 C C . ILE A 1 88 ? 10.944 0.876 -18.977 1.00 96.12 88 ILE A C 1
ATOM 671 O O . ILE A 1 88 ? 11.593 0.947 -20.016 1.00 96.12 88 ILE A O 1
ATOM 675 N N . TYR A 1 89 ? 10.487 -0.284 -18.498 1.00 97.06 89 TYR A N 1
ATOM 676 C CA . TYR A 1 89 ? 10.813 -1.586 -19.082 1.00 97.06 89 TYR A CA 1
ATOM 677 C C . TYR A 1 89 ? 10.533 -1.639 -20.593 1.00 97.06 89 TYR A C 1
ATOM 679 O O . TYR A 1 89 ? 11.384 -2.030 -21.394 1.00 97.06 89 TYR A O 1
ATOM 687 N N . ARG A 1 90 ? 9.344 -1.189 -21.018 1.00 97.25 90 ARG A N 1
ATOM 688 C CA . ARG A 1 90 ? 8.983 -1.142 -22.445 1.00 97.25 90 ARG A CA 1
ATOM 689 C C . ARG A 1 90 ? 9.827 -0.142 -23.232 1.00 97.25 90 ARG A C 1
ATOM 691 O O . ARG A 1 90 ? 10.162 -0.422 -24.383 1.00 97.25 90 ARG A O 1
ATOM 698 N N . ALA A 1 91 ? 10.123 1.020 -22.654 1.00 96.56 91 ALA A N 1
ATOM 699 C CA . ALA A 1 91 ? 10.924 2.050 -23.305 1.00 96.56 91 ALA A CA 1
ATOM 700 C C . ALA A 1 91 ? 12.360 1.563 -23.553 1.00 96.56 91 ALA A C 1
ATOM 702 O O . ALA A 1 91 ? 12.860 1.683 -24.672 1.00 96.56 91 ALA A O 1
ATOM 703 N N . GLU A 1 92 ? 12.982 0.940 -22.554 1.00 95.19 92 GLU A N 1
ATOM 704 C CA . GLU A 1 92 ? 14.347 0.419 -22.648 1.00 95.19 92 GLU A CA 1
ATOM 705 C C . GLU A 1 92 ? 14.454 -0.738 -23.647 1.00 95.19 92 GLU A C 1
ATOM 707 O O . GLU A 1 92 ? 15.362 -0.759 -24.481 1.00 95.19 92 GLU A O 1
ATOM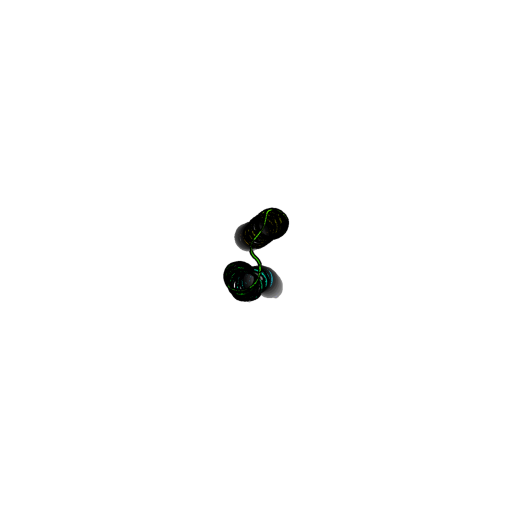 712 N N . LEU A 1 93 ? 13.487 -1.663 -23.653 1.00 94.06 93 LEU A N 1
ATOM 713 C CA . LEU A 1 93 ? 13.467 -2.743 -24.642 1.00 94.06 93 LEU A CA 1
ATOM 714 C C . LEU A 1 93 ? 13.340 -2.222 -26.078 1.00 94.06 93 LEU A C 1
ATOM 716 O O . LEU A 1 93 ? 14.083 -2.668 -26.954 1.00 94.06 93 LEU A O 1
ATOM 720 N N . ARG A 1 94 ? 12.450 -1.248 -26.316 1.00 94.00 94 ARG A N 1
ATOM 721 C CA . ARG A 1 94 ? 12.315 -0.606 -27.634 1.00 94.00 94 ARG A CA 1
ATOM 722 C C . ARG A 1 94 ? 13.604 0.096 -28.053 1.00 94.00 94 ARG A C 1
ATOM 724 O O . ARG A 1 94 ? 13.987 0.001 -29.215 1.00 94.00 94 ARG A O 1
ATOM 731 N N . ALA A 1 95 ? 14.281 0.775 -27.128 1.00 92.00 95 ALA A N 1
ATOM 732 C CA . ALA A 1 95 ? 15.549 1.441 -27.407 1.00 92.00 95 ALA A CA 1
ATOM 733 C C . ALA A 1 95 ? 16.632 0.441 -27.845 1.00 92.00 95 ALA A C 1
ATOM 735 O O . ALA A 1 95 ? 17.311 0.677 -28.844 1.00 92.00 95 ALA A O 1
ATOM 736 N N . ILE A 1 96 ? 16.739 -0.708 -27.169 1.00 91.38 96 ILE A N 1
ATOM 737 C CA . ILE A 1 96 ? 17.673 -1.779 -27.553 1.00 91.38 96 ILE A CA 1
ATOM 738 C C . ILE A 1 96 ? 17.365 -2.303 -28.958 1.00 91.38 96 ILE A C 1
ATOM 740 O O . ILE A 1 96 ? 18.280 -2.489 -29.763 1.00 91.38 96 ILE A O 1
ATOM 744 N N . ASP A 1 97 ? 16.094 -2.546 -29.273 1.00 89.19 97 ASP A N 1
ATOM 745 C CA . ASP A 1 97 ? 15.709 -3.081 -30.580 1.00 89.19 97 ASP A CA 1
ATOM 746 C C . ASP A 1 97 ? 15.956 -2.060 -31.713 1.00 89.19 97 ASP A C 1
ATOM 748 O O . ASP A 1 97 ? 16.443 -2.423 -32.787 1.00 89.19 97 ASP A O 1
ATOM 752 N N . LEU A 1 98 ? 15.747 -0.764 -31.455 1.00 89.56 98 LEU A N 1
ATOM 753 C CA . LEU A 1 98 ? 16.103 0.321 -32.381 1.00 89.56 98 LEU A CA 1
ATOM 754 C C . LEU A 1 98 ? 17.617 0.428 -32.617 1.00 89.56 98 LEU A C 1
ATOM 756 O O . LEU A 1 98 ? 18.063 0.636 -33.742 1.00 89.56 98 LEU A O 1
ATOM 760 N N . VAL A 1 99 ? 18.433 0.275 -31.574 1.00 87.94 99 VAL A N 1
ATOM 761 C CA . VAL A 1 99 ? 19.899 0.305 -31.712 1.00 87.94 99 VAL A CA 1
ATOM 762 C C . VAL A 1 99 ? 20.389 -0.880 -32.544 1.00 87.94 99 VAL A C 1
ATOM 764 O O . VAL A 1 99 ? 21.281 -0.720 -33.374 1.00 87.94 99 VAL A O 1
ATOM 767 N N . LYS A 1 100 ? 19.793 -2.062 -32.361 1.00 82.81 100 LYS A N 1
ATOM 768 C CA . LYS A 1 100 ? 20.142 -3.259 -33.138 1.00 82.81 100 LYS A CA 1
ATOM 769 C C . LYS A 1 100 ? 19.777 -3.137 -34.611 1.00 82.81 100 LYS A C 1
ATOM 771 O O . LYS A 1 100 ? 20.558 -3.562 -35.451 1.00 82.81 100 LYS A O 1
ATOM 776 N N . THR A 1 101 ? 18.627 -2.543 -34.913 1.00 82.62 101 THR A N 1
ATOM 777 C CA . THR A 1 101 ? 18.180 -2.324 -36.299 1.00 82.62 101 THR A CA 1
ATOM 778 C C . THR A 1 101 ? 18.978 -1.238 -37.021 1.00 82.62 101 THR A C 1
ATOM 780 O O . THR A 1 101 ? 19.096 -1.312 -38.232 1.00 82.62 101 THR A O 1
ATOM 783 N N . ARG A 1 102 ? 19.562 -0.265 -36.303 1.00 75.56 102 ARG A N 1
ATOM 784 C CA . ARG A 1 102 ? 20.443 0.779 -36.871 1.00 75.56 102 ARG A CA 1
ATOM 785 C C . ARG A 1 102 ? 21.912 0.366 -37.035 1.00 75.56 102 ARG A C 1
ATOM 787 O O . ARG A 1 102 ? 22.659 1.081 -37.691 1.00 75.56 102 ARG A O 1
ATOM 794 N N . LYS A 1 103 ? 22.354 -0.705 -36.364 1.00 67.69 103 LYS A N 1
ATOM 795 C CA . LYS A 1 103 ? 23.738 -1.221 -36.431 1.00 67.69 103 LYS A CA 1
ATOM 796 C C . LYS A 1 103 ? 23.969 -2.218 -37.578 1.00 67.69 103 LYS A C 1
ATOM 798 O O . LYS A 1 103 ? 25.110 -2.630 -37.771 1.00 67.69 103 LYS A O 1
ATOM 803 N N . HIS A 1 104 ? 22.912 -2.602 -38.288 1.00 49.59 104 HIS A N 1
ATOM 804 C CA . HIS A 1 104 ? 22.941 -3.381 -39.526 1.00 49.59 104 HIS A CA 1
ATOM 805 C C . HIS A 1 104 ? 22.601 -2.475 -40.705 1.00 49.59 104 HIS A C 1
ATOM 807 O O . HIS A 1 104 ? 23.126 -2.760 -41.801 1.00 49.59 104 HIS A O 1
#

Sequence (104 aa):
MSGEKLIIAIQYHLTVSLANQLIETASGIEGVSSGEIEETRNSINACWNGDNSQKYLYKLNTLETKITTNARGLRRSAETIKTMAGNIYRAELRAIDLVKTRKH

pLDDT: mean 90.78, std 7.93, range [49.59, 98.06]

Secondary structure (DSSP, 8-state):
--HHHHHHHHHHHHHHHHHHHHHHHHHHHHHHHHHHHHHHHHHHHHH--SHHHHHHHHHHHHHHHHHHHHHHHHHHHHHHHHHHHHHHHHHHHHHHHHHHHH--

Foldseek 3Di:
DPVQLVVLVVVLVVLLVVLVVLLVVLVVLLVVLVVVLVVVLVVLVVPPDDPVSVVVNVVSVVVNVVSNVVSVVSNVVSVVSNVVSVVVSVVSVVVVVVVVVVVD